Protein AF-A0A1G7TWF6-F1 (afdb_monomer)

Mean predicted aligned error: 8.22 Å

Secondary structure (DSSP, 8-state):
---------S---GGG-SEEEE-TT--EEEEEE-TTS-EEEEEE-GGGTT-EEEEEESSHHHHHHHHHHHT---

Sequence (74 aa):
MLYKEFLLPKFIMSNSAINEIIDEEDNMHVAWETGNGGVVVFEYIPLNYPSFIMRTFETVEEYEEYLNENWKID

Nearest PDB structures (foldseek):
  7ahm-assembly2_C  TM=6.122E-01  e=6.704E-01  Bacillus subtilis
  1oo0-assembly1_A  TM=5.198E-01  e=5.249E-01  Drosophila melanogaster
  1hl6-assembly2_D  TM=5.872E-01  e=2.737E+00  Drosophila melanogaster
  8xa6-assembly1_C  TM=5.679E-01  e=4.201E+00  Bacillus
  6fhy-assembly1_A  TM=5.264E-01  e=9.304E+00  Photorhabdus asymbiotica

Solvent-accessible surface area (backbone atoms only — not comparable to full-atom values): 4632 Å² total; per-residue (Å²): 136,83,80,78,81,77,76,72,72,94,68,81,63,74,94,63,42,78,44,78,48,70,53,99,79,61,34,35,40,39,28,30,71,40,101,81,57,16,30,42,35,42,36,39,45,67,93,51,64,93,52,68,49,78,50,76,33,79,33,55,67,64,42,52,55,50,41,55,74,74,66,57,78,128

Organism: Thermoanaerobacter thermohydrosulfuricus (NCBI:txid1516)

Radius of gyration: 13.81 Å; Cα contacts (8 Å, |Δi|>4): 95; chains: 1; bounding box: 34×28×39 Å

pLDDT: mean 79.16, std 16.88, range [41.06, 95.38]

Structure (mmCIF, N/CA/C/O backbone):
data_AF-A0A1G7TWF6-F1
#
_entry.i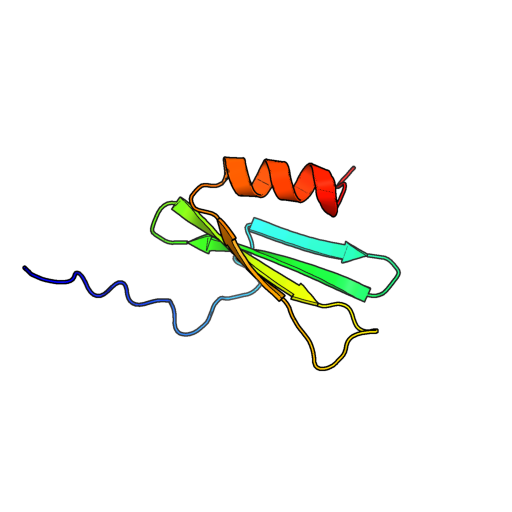d   AF-A0A1G7TWF6-F1
#
loop_
_atom_site.group_PDB
_atom_site.id
_atom_site.type_symbol
_atom_site.label_atom_id
_atom_site.label_alt_id
_atom_site.label_comp_id
_atom_site.label_asym_id
_atom_site.label_entity_id
_atom_site.label_seq_id
_atom_site.pdbx_PDB_ins_code
_atom_site.Cartn_x
_atom_site.Cartn_y
_atom_site.Cartn_z
_atom_site.occupancy
_atom_site.B_iso_or_equiv
_atom_site.auth_seq_id
_atom_site.auth_comp_id
_atom_site.auth_asym_id
_atom_site.auth_atom_id
_atom_site.pdbx_PDB_model_num
ATOM 1 N N . MET A 1 1 ? -19.496 -10.854 26.164 1.00 46.38 1 MET A N 1
ATOM 2 C CA . MET A 1 1 ? -18.670 -9.971 25.318 1.00 46.38 1 MET A CA 1
ATOM 3 C C . MET A 1 1 ? -18.759 -10.544 23.910 1.00 46.38 1 MET A C 1
ATOM 5 O O . MET A 1 1 ? -18.221 -11.617 23.685 1.00 46.38 1 MET A O 1
ATOM 9 N N . LEU A 1 2 ? -19.595 -9.969 23.041 1.00 41.06 2 LEU A N 1
ATOM 10 C CA . LEU A 1 2 ? -19.788 -10.467 21.674 1.00 41.06 2 LEU A CA 1
ATOM 11 C C . LEU A 1 2 ? -18.725 -9.810 20.795 1.00 41.06 2 LEU A C 1
ATOM 13 O O . LEU A 1 2 ? -18.773 -8.599 20.591 1.00 41.06 2 LEU A O 1
ATOM 17 N N . TYR A 1 3 ? -17.758 -10.592 20.317 1.00 41.78 3 TYR A N 1
ATOM 18 C CA . TYR A 1 3 ? -16.885 -10.151 19.236 1.00 41.78 3 TYR A CA 1
ATOM 19 C C . TYR A 1 3 ? -17.773 -9.925 18.011 1.00 41.78 3 TYR A C 1
ATOM 21 O O . TYR A 1 3 ? -18.400 -10.859 17.515 1.00 41.78 3 TYR A O 1
ATOM 29 N N . LYS A 1 4 ? -17.886 -8.674 17.555 1.00 47.16 4 LYS A N 1
ATOM 30 C CA . LYS A 1 4 ? -18.379 -8.395 16.207 1.00 47.16 4 LYS A CA 1
ATOM 31 C C . LYS A 1 4 ? -17.354 -9.017 15.267 1.00 47.16 4 LYS A C 1
ATOM 33 O O . LYS A 1 4 ? -16.216 -8.558 15.225 1.00 47.16 4 LYS A O 1
ATOM 38 N N . GLU A 1 5 ? -17.734 -10.086 14.580 1.00 47.53 5 GLU A N 1
ATOM 39 C CA . GLU A 1 5 ? -16.930 -10.649 13.503 1.00 47.53 5 GLU A CA 1
ATOM 40 C C . GLU A 1 5 ? -16.823 -9.587 12.404 1.00 47.53 5 GLU A C 1
ATOM 42 O O . GLU A 1 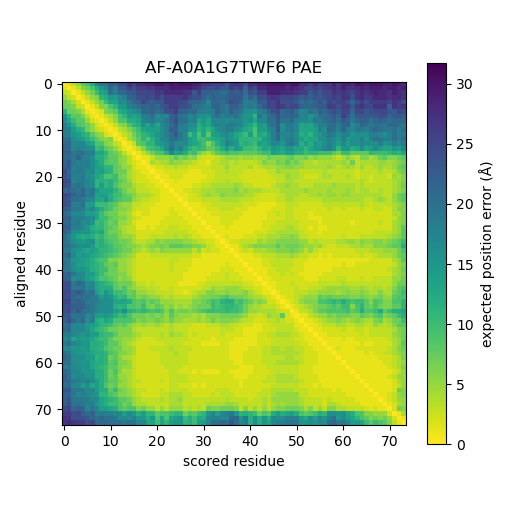5 ? -17.742 -9.390 11.609 1.00 47.53 5 GLU A O 1
ATOM 47 N N . PHE A 1 6 ? -15.719 -8.842 12.394 1.00 46.59 6 PHE A N 1
ATOM 48 C CA . PHE A 1 6 ? -15.340 -8.052 11.235 1.00 46.59 6 PHE A CA 1
ATOM 49 C C . PHE A 1 6 ? -14.885 -9.049 10.175 1.00 46.59 6 PHE A C 1
ATOM 51 O O . PHE A 1 6 ? -13.756 -9.537 10.195 1.00 46.59 6 PHE A O 1
ATOM 58 N N . LEU A 1 7 ? -15.810 -9.420 9.291 1.00 47.81 7 LEU A N 1
ATOM 59 C CA . LEU A 1 7 ? -15.493 -10.193 8.100 1.00 47.81 7 LEU A CA 1
ATOM 60 C C . LEU A 1 7 ? -14.601 -9.322 7.219 1.00 47.81 7 LEU A C 1
ATOM 62 O O . LEU A 1 7 ? -15.092 -8.467 6.484 1.00 47.81 7 LEU A O 1
ATOM 66 N N . LEU A 1 8 ? -13.287 -9.532 7.315 1.00 45.53 8 LEU A N 1
ATOM 67 C CA . LEU A 1 8 ? -12.36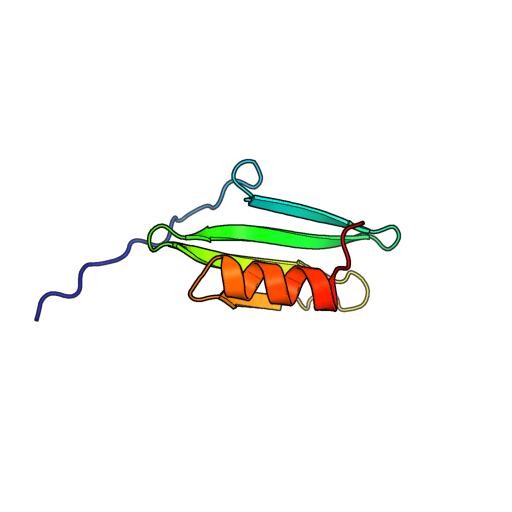4 -9.009 6.319 1.00 45.53 8 LEU A CA 1
ATOM 68 C C . LEU A 1 8 ? -12.826 -9.521 4.943 1.00 45.53 8 LEU A C 1
ATOM 70 O O . LEU A 1 8 ? -13.155 -10.709 4.813 1.00 45.53 8 LEU A O 1
ATOM 74 N N . PRO A 1 9 ? -12.922 -8.649 3.928 1.00 50.00 9 PRO A N 1
ATOM 75 C CA . PRO A 1 9 ? -13.380 -9.059 2.610 1.00 50.00 9 PRO A CA 1
ATOM 76 C C . PRO A 1 9 ? -12.464 -10.160 2.057 1.00 50.00 9 PRO A C 1
ATOM 78 O O . PRO A 1 9 ? -11.243 -10.041 2.076 1.00 50.00 9 PRO A O 1
ATOM 81 N N . LYS A 1 10 ? -13.065 -11.255 1.564 1.00 49.12 10 LYS A N 1
ATOM 82 C CA . LYS A 1 10 ? -12.333 -12.414 1.007 1.00 49.12 10 LYS A CA 1
ATOM 83 C C . LYS A 1 10 ? -11.510 -12.068 -0.238 1.00 49.12 10 LYS A C 1
ATOM 85 O O . LYS A 1 10 ? -10.582 -12.795 -0.568 1.00 49.12 10 LYS A O 1
ATOM 90 N N . PHE A 1 11 ? -11.885 -10.992 -0.922 1.00 51.53 11 PHE A N 1
ATOM 91 C CA . PHE A 1 11 ? -11.204 -10.439 -2.082 1.00 51.53 11 PHE A CA 1
ATOM 92 C C . PHE A 1 11 ? -11.271 -8.920 -1.972 1.00 51.53 11 PHE A C 1
ATOM 94 O O . PHE A 1 11 ? -12.345 -8.377 -1.706 1.00 51.53 11 PHE A O 1
ATOM 101 N N . ILE A 1 12 ? -10.142 -8.253 -2.181 1.00 55.53 12 ILE A N 1
ATOM 102 C CA . ILE A 1 12 ? -10.096 -6.808 -2.370 1.00 55.53 12 ILE A CA 1
ATOM 103 C C . ILE A 1 12 ? -9.950 -6.588 -3.876 1.00 55.53 12 ILE A C 1
ATOM 105 O O . ILE A 1 12 ? -9.042 -7.134 -4.499 1.00 55.53 12 ILE A O 1
ATOM 109 N N . MET A 1 13 ? -10.894 -5.866 -4.477 1.00 55.09 13 MET A N 1
ATOM 110 C CA . MET A 1 13 ? -10.828 -5.535 -5.900 1.00 55.09 13 MET A CA 1
ATOM 111 C C . MET A 1 13 ? -9.783 -4.425 -6.082 1.00 55.09 13 MET A C 1
ATOM 113 O O . MET A 1 13 ? -9.825 -3.421 -5.371 1.00 55.09 13 MET A O 1
ATOM 117 N N . SER A 1 14 ? -8.840 -4.569 -7.017 1.00 57.38 14 SER A N 1
ATOM 118 C CA . SER A 1 14 ? -7.815 -3.533 -7.248 1.00 57.38 14 SER A CA 1
ATOM 119 C C . SER A 1 14 ? -8.435 -2.193 -7.650 1.00 57.38 14 SER A C 1
ATOM 121 O O . SER A 1 14 ? -8.017 -1.147 -7.186 1.00 57.38 14 SER A O 1
ATOM 123 N N . ASN A 1 15 ? -9.541 -2.230 -8.388 1.00 61.19 15 ASN A N 1
ATOM 124 C CA . ASN A 1 15 ? -10.327 -1.075 -8.816 1.00 61.19 15 ASN A CA 1
ATOM 125 C C . ASN A 1 15 ? -11.090 -0.352 -7.683 1.00 61.19 15 ASN A C 1
ATOM 127 O O . ASN A 1 15 ? -11.783 0.625 -7.954 1.00 61.19 15 ASN A O 1
ATOM 131 N N . SER A 1 16 ? -10.977 -0.809 -6.430 1.00 71.38 16 SER A N 1
ATOM 132 C CA . SER A 1 16 ? -11.397 -0.054 -5.239 1.00 71.38 16 SER A CA 1
ATOM 133 C C . SER A 1 16 ? -10.223 0.507 -4.433 1.00 71.38 16 SER A C 1
ATOM 135 O O . SER A 1 16 ? -10.425 0.918 -3.293 1.00 71.38 16 SER A O 1
ATOM 137 N N . ALA A 1 17 ? -9.001 0.467 -4.973 1.00 82.62 17 ALA A 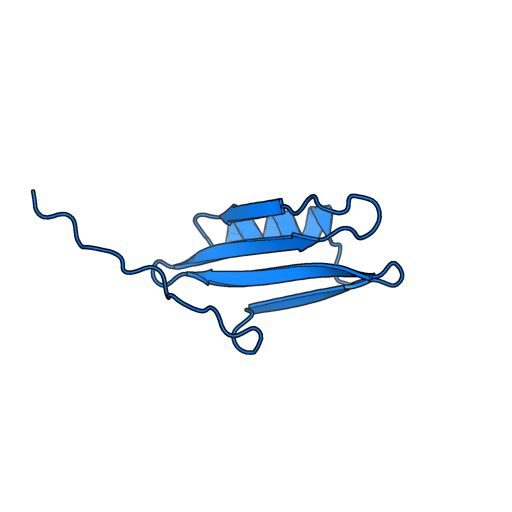N 1
ATOM 138 C CA . ALA A 1 17 ? -7.850 1.087 -4.333 1.00 82.62 17 ALA A CA 1
ATOM 139 C C . ALA A 1 17 ? -8.068 2.597 -4.201 1.00 82.62 17 ALA A C 1
ATOM 141 O O . ALA A 1 17 ? -8.576 3.243 -5.118 1.00 82.62 17 ALA A O 1
ATOM 142 N N . ILE A 1 18 ? -7.687 3.141 -3.048 1.00 86.00 18 ILE A N 1
ATOM 143 C CA . ILE A 1 18 ? -7.654 4.591 -2.827 1.00 86.00 18 ILE A CA 1
ATOM 144 C C . ILE A 1 18 ? -6.416 5.209 -3.477 1.00 86.00 18 ILE A C 1
ATOM 146 O O . ILE A 1 18 ? -6.462 6.362 -3.883 1.00 86.00 18 ILE A O 1
ATOM 150 N N . ASN A 1 19 ? -5.345 4.421 -3.619 1.00 83.88 19 ASN A N 1
ATOM 151 C CA . ASN A 1 19 ? -4.140 4.772 -4.357 1.00 83.88 19 ASN A CA 1
ATOM 152 C C . ASN A 1 19 ? -3.518 3.525 -4.981 1.00 83.88 19 ASN A C 1
ATOM 154 O O . ASN A 1 19 ? -3.428 2.472 -4.346 1.00 83.88 19 ASN A O 1
ATOM 158 N N . GLU A 1 20 ? -3.048 3.690 -6.211 1.00 89.50 20 GLU A N 1
ATOM 159 C CA . GLU A 1 20 ? -2.244 2.724 -6.949 1.00 89.50 20 GLU A CA 1
ATOM 160 C C . GLU A 1 20 ? -1.088 3.491 -7.591 1.00 89.50 20 GLU A C 1
ATOM 162 O O . GLU A 1 20 ? -1.309 4.418 -8.371 1.00 89.50 20 GLU A O 1
ATOM 167 N N . ILE A 1 21 ? 0.139 3.137 -7.217 1.00 86.94 21 ILE A N 1
ATOM 168 C CA . ILE A 1 21 ? 1.368 3.772 -7.695 1.00 86.94 21 ILE A CA 1
ATOM 169 C C . ILE A 1 21 ? 2.267 2.667 -8.216 1.00 86.94 21 ILE A C 1
ATOM 171 O O . ILE A 1 21 ? 2.509 1.674 -7.526 1.00 86.94 21 ILE A O 1
ATOM 175 N N . ILE A 1 22 ? 2.755 2.857 -9.434 1.00 86.06 22 ILE A N 1
ATOM 176 C CA . ILE A 1 22 ? 3.768 2.010 -10.049 1.00 86.06 22 ILE A CA 1
ATOM 177 C C . ILE A 1 22 ? 4.847 2.950 -10.570 1.00 86.06 22 ILE A C 1
ATOM 179 O O 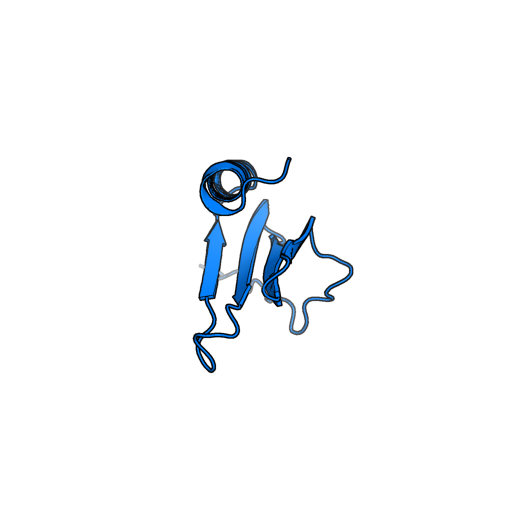. ILE A 1 22 ? 4.534 3.863 -11.338 1.00 86.06 22 ILE A O 1
ATOM 183 N N . ASP A 1 23 ? 6.082 2.768 -10.112 1.00 83.44 23 ASP A N 1
ATOM 184 C CA . ASP A 1 23 ? 7.210 3.585 -10.559 1.00 83.44 23 ASP A CA 1
ATOM 185 C C . ASP A 1 23 ? 7.916 2.993 -11.793 1.00 83.44 23 ASP A C 1
ATOM 187 O O . ASP A 1 23 ? 7.524 1.960 -12.337 1.00 83.44 23 ASP A O 1
ATOM 191 N N . GLU A 1 24 ? 8.962 3.674 -12.265 1.00 84.25 24 GLU A N 1
ATOM 192 C CA . GLU A 1 24 ? 9.731 3.265 -13.449 1.00 84.25 24 GLU A CA 1
ATOM 193 C C . GLU A 1 24 ? 10.515 1.951 -13.260 1.00 84.25 24 GLU A C 1
ATOM 195 O O . GLU A 1 24 ? 10.981 1.372 -14.243 1.00 84.25 24 GLU A O 1
ATOM 200 N N . GLU A 1 25 ? 10.670 1.479 -12.020 1.00 83.38 25 GLU A N 1
ATOM 201 C CA . GLU A 1 25 ? 11.353 0.229 -11.669 1.00 83.38 25 GLU A CA 1
ATOM 202 C C . GLU A 1 25 ? 10.368 -0.933 -11.429 1.00 83.38 25 GLU A C 1
ATOM 204 O O . GLU A 1 25 ? 10.769 -1.998 -10.951 1.00 83.38 25 GLU A O 1
ATOM 209 N N . ASP A 1 26 ? 9.088 -0.746 -11.772 1.00 82.81 26 ASP A N 1
ATOM 210 C CA . ASP A 1 26 ? 7.982 -1.667 -11.490 1.00 82.81 26 ASP A CA 1
ATOM 211 C C . ASP A 1 26 ? 7.778 -1.929 -9.979 1.00 82.81 26 ASP A C 1
ATOM 213 O O . ASP A 1 26 ? 7.207 -2.957 -9.587 1.00 82.81 26 ASP A O 1
ATOM 217 N N . ASN A 1 27 ? 8.215 -1.010 -9.104 1.00 86.50 27 ASN A N 1
ATOM 218 C CA . ASN A 1 27 ? 7.822 -1.045 -7.699 1.00 86.50 27 ASN A CA 1
ATOM 219 C C . ASN A 1 27 ? 6.352 -0.653 -7.599 1.00 86.50 27 ASN A C 1
ATOM 221 O O . ASN A 1 27 ? 5.921 0.344 -8.174 1.00 86.50 27 ASN A O 1
ATOM 225 N N . MET A 1 28 ? 5.582 -1.432 -6.851 1.00 89.56 28 MET A N 1
ATOM 226 C CA . MET A 1 28 ? 4.139 -1.268 -6.758 1.00 89.56 28 MET A CA 1
ATOM 227 C C . MET A 1 28 ? 3.728 -0.957 -5.325 1.00 89.56 28 MET A C 1
ATOM 229 O O . MET A 1 28 ? 4.103 -1.678 -4.400 1.00 89.56 28 MET A O 1
ATOM 233 N N . HIS A 1 29 ? 2.892 0.063 -5.170 1.00 91.50 29 HIS A N 1
ATOM 234 C CA . HIS A 1 29 ? 2.178 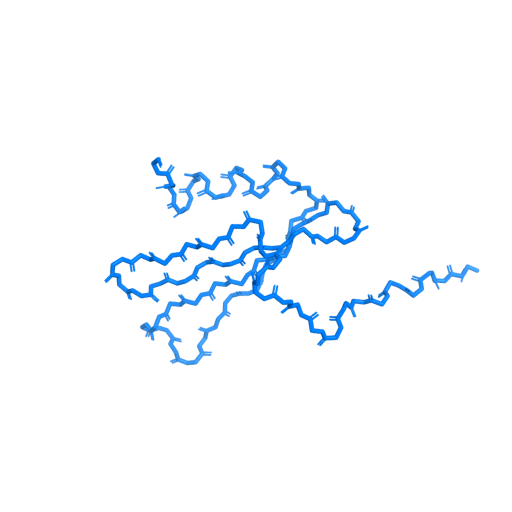0.395 -3.946 1.00 91.50 29 HIS A CA 1
ATOM 235 C C . HIS A 1 29 ? 0.689 0.439 -4.238 1.00 91.50 29 HIS A C 1
ATOM 237 O O . HIS A 1 29 ? 0.240 1.157 -5.132 1.00 91.50 29 HIS A O 1
ATOM 243 N N . VAL A 1 30 ? -0.089 -0.306 -3.463 1.00 91.12 30 VAL A N 1
ATOM 244 C CA . VAL A 1 30 ? -1.545 -0.283 -3.572 1.00 91.12 30 VAL A CA 1
ATOM 245 C C . VAL A 1 30 ? -2.151 -0.198 -2.185 1.00 91.12 30 VAL A C 1
ATOM 247 O O . VAL A 1 30 ? -1.775 -0.954 -1.287 1.00 91.12 30 VAL A O 1
ATOM 250 N N . ALA A 1 31 ? -3.097 0.716 -2.014 1.00 92.62 31 ALA A N 1
ATOM 251 C CA . ALA A 1 31 ? -3.744 0.976 -0.740 1.00 92.62 31 ALA A CA 1
ATOM 252 C C . ALA A 1 31 ? -5.266 0.922 -0.857 1.00 92.62 31 ALA A C 1
ATOM 254 O O . ALA A 1 31 ? -5.843 1.340 -1.862 1.00 92.62 31 ALA A O 1
ATOM 255 N N . TRP A 1 32 ? -5.925 0.463 0.203 1.00 91.88 32 TRP A N 1
ATOM 256 C CA . TRP A 1 32 ? -7.382 0.407 0.309 1.00 91.88 32 TRP A CA 1
ATOM 257 C C . TRP A 1 32 ? -7.842 0.891 1.676 1.00 91.88 32 TRP A C 1
ATOM 259 O O . TRP A 1 32 ? -7.279 0.489 2.695 1.00 91.88 32 TRP A O 1
ATOM 269 N N . GLU A 1 33 ? -8.911 1.684 1.705 1.00 90.69 33 GLU A N 1
ATOM 270 C CA . GLU A 1 33 ? -9.597 2.003 2.954 1.00 90.69 33 GLU A CA 1
ATOM 271 C C . GLU A 1 33 ? -10.290 0.747 3.499 1.00 90.69 33 GLU A C 1
ATOM 273 O O . GLU A 1 33 ? -10.910 -0.040 2.773 1.00 90.69 33 GLU A O 1
ATOM 278 N N . THR A 1 34 ? -10.181 0.535 4.801 1.00 86.12 34 THR A N 1
ATOM 279 C CA . THR A 1 34 ? -10.856 -0.545 5.505 1.00 86.12 34 THR A CA 1
ATOM 280 C C . THR A 1 34 ? -12.239 -0.083 5.967 1.00 86.12 34 THR A C 1
ATOM 282 O O . THR A 1 34 ? -12.485 1.094 6.207 1.00 86.12 34 THR A O 1
ATOM 285 N N . GLY A 1 35 ? -13.173 -1.014 6.186 1.00 81.56 35 GLY A N 1
ATOM 286 C CA . GLY A 1 35 ? -14.537 -0.674 6.631 1.00 81.56 35 GLY A CA 1
ATOM 287 C C . GLY A 1 35 ? -14.644 -0.012 8.019 1.00 81.56 35 GLY A C 1
ATOM 288 O O . GLY A 1 35 ? -15.751 0.272 8.472 1.00 81.56 35 GLY A O 1
ATOM 289 N N . ASN A 1 36 ? -13.521 0.189 8.712 1.00 84.81 36 ASN A N 1
ATOM 290 C CA . ASN A 1 36 ? -13.406 0.908 9.980 1.00 84.81 36 ASN A CA 1
ATOM 2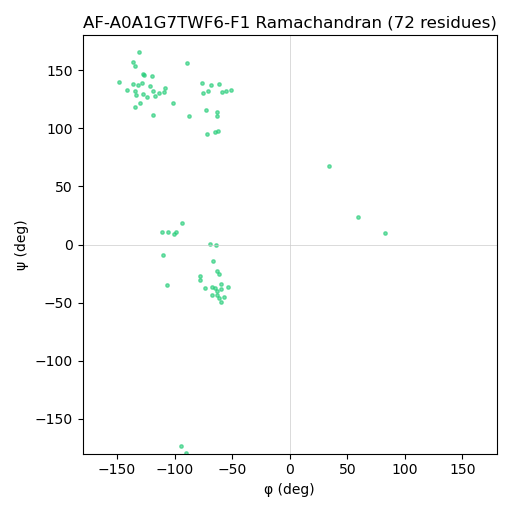91 C C . ASN A 1 36 ? -12.663 2.256 9.860 1.00 84.81 36 ASN A C 1
ATOM 293 O O . ASN A 1 36 ? -12.356 2.828 10.901 1.00 84.81 36 ASN A O 1
ATOM 297 N N . GLY A 1 37 ? -12.399 2.754 8.645 1.00 84.38 37 GLY A N 1
ATOM 298 C CA . GLY A 1 37 ? -11.759 4.058 8.407 1.00 84.38 37 GLY A CA 1
ATOM 299 C C . GLY A 1 37 ? -10.229 4.062 8.500 1.00 84.38 37 GLY A C 1
ATOM 300 O O . GLY A 1 37 ? -9.627 5.131 8.525 1.00 84.38 37 GLY A O 1
ATOM 301 N N . GLY A 1 38 ? -9.609 2.881 8.572 1.00 91.06 38 GLY A N 1
ATOM 302 C CA . GLY A 1 38 ? -8.159 2.714 8.467 1.00 91.06 38 GLY A CA 1
ATOM 303 C C . GLY A 1 38 ? -7.741 2.395 7.035 1.00 91.06 38 GLY A C 1
ATOM 304 O O . GLY A 1 38 ? -8.563 2.393 6.119 1.00 91.06 38 GLY A O 1
ATOM 305 N N . VAL A 1 39 ? -6.465 2.078 6.831 1.00 93.50 39 VAL A N 1
ATOM 306 C CA . VAL A 1 39 ? -5.930 1.757 5.499 1.00 93.50 39 VAL A CA 1
ATOM 307 C C . VAL A 1 39 ? -5.111 0.477 5.554 1.00 93.50 39 VAL A C 1
ATOM 309 O O . VAL A 1 39 ? -4.324 0.272 6.474 1.00 93.50 39 VAL A O 1
ATOM 312 N N . VAL A 1 40 ? -5.275 -0.395 4.562 1.00 93.38 40 VAL A N 1
ATOM 313 C CA . VAL A 1 40 ? -4.372 -1.521 4.311 1.00 93.38 40 VAL A CA 1
ATOM 314 C C . VAL A 1 40 ? -3.554 -1.239 3.061 1.00 93.38 40 VAL A C 1
ATOM 316 O O . VAL A 1 40 ? -4.093 -0.803 2.048 1.00 93.38 40 VAL A O 1
ATOM 319 N N . VAL A 1 41 ? -2.255 -1.498 3.143 1.00 93.06 41 VAL A N 1
ATOM 320 C CA . VAL A 1 41 ? -1.289 -1.263 2.074 1.00 93.06 41 VAL A CA 1
ATOM 321 C C . VAL A 1 41 ? -0.600 -2.568 1.713 1.00 93.06 41 VAL A C 1
ATOM 323 O O . VAL A 1 41 ? -0.185 -3.329 2.592 1.00 93.06 41 VAL A O 1
ATOM 326 N N . PHE A 1 42 ? -0.463 -2.788 0.413 1.00 91.62 42 PHE A N 1
ATOM 327 C CA . PHE A 1 42 ? 0.378 -3.803 -0.193 1.00 91.62 42 PHE A CA 1
ATOM 328 C C . PHE A 1 42 ? 1.511 -3.118 -0.957 1.00 91.62 42 PHE A C 1
ATOM 330 O O . PHE A 1 42 ? 1.253 -2.243 -1.782 1.00 91.62 42 PHE A O 1
ATOM 337 N N . GLU A 1 43 ? 2.746 -3.557 -0.725 1.00 91.00 43 GLU A N 1
ATOM 338 C CA . GLU A 1 43 ? 3.908 -3.086 -1.477 1.00 91.00 43 GLU A CA 1
ATOM 339 C C . GLU A 1 43 ? 4.721 -4.253 -2.023 1.00 91.00 43 GLU A C 1
ATOM 341 O O . GLU A 1 43 ? 4.960 -5.261 -1.343 1.00 91.00 43 GLU A O 1
ATOM 346 N N . TYR A 1 44 ? 5.178 -4.091 -3.258 1.00 88.88 44 TYR A N 1
ATOM 347 C CA . TYR A 1 44 ? 5.990 -5.064 -3.962 1.00 88.88 44 TYR A CA 1
ATOM 348 C C . TYR A 1 44 ? 7.177 -4.380 -4.631 1.00 88.88 44 TYR A C 1
ATOM 350 O O . TYR A 1 44 ? 7.015 -3.417 -5.371 1.00 88.88 44 TYR A O 1
ATOM 358 N N . ILE A 1 45 ? 8.365 -4.921 -4.371 1.00 86.81 45 ILE A N 1
ATOM 359 C CA . ILE A 1 45 ? 9.628 -4.504 -4.981 1.00 86.81 45 ILE A CA 1
ATOM 360 C C . ILE A 1 45 ? 10.151 -5.727 -5.743 1.00 86.81 45 ILE A C 1
ATOM 362 O O . ILE A 1 45 ? 10.535 -6.706 -5.088 1.00 86.81 45 ILE A O 1
ATOM 366 N N . PRO A 1 46 ? 10.186 -5.716 -7.091 1.00 84.75 46 PRO A N 1
ATOM 367 C CA . PRO A 1 46 ? 10.561 -6.881 -7.895 1.00 84.75 46 PRO A CA 1
ATOM 368 C C . PRO A 1 46 ? 11.912 -7.486 -7.514 1.00 84.75 46 PRO A C 1
ATOM 370 O O . PRO A 1 46 ? 12.074 -8.708 -7.485 1.00 84.75 46 PRO A O 1
ATOM 373 N N . LEU A 1 47 ? 12.871 -6.630 -7.150 1.00 84.75 47 LEU A N 1
ATOM 374 C CA . LEU A 1 47 ? 14.218 -7.035 -6.753 1.00 84.75 47 LEU A CA 1
ATOM 375 C C . LEU A 1 47 ? 14.237 -7.944 -5.510 1.00 84.75 47 LEU A C 1
ATOM 377 O O . LEU A 1 47 ? 15.162 -8.737 -5.343 1.00 84.75 47 LEU A O 1
ATOM 381 N N . ASN A 1 48 ? 13.212 -7.855 -4.659 1.00 82.12 48 ASN A N 1
ATOM 382 C CA . ASN A 1 48 ? 13.118 -8.587 -3.397 1.00 82.12 48 ASN A CA 1
ATOM 383 C C . ASN A 1 48 ? 12.222 -9.831 -3.479 1.00 82.12 48 ASN A C 1
ATOM 385 O O . ASN A 1 48 ? 11.931 -10.438 -2.442 1.00 82.12 48 ASN A O 1
ATOM 389 N N . TYR A 1 49 ? 11.790 -10.231 -4.681 1.00 76.88 49 TYR A N 1
ATOM 390 C CA . TYR A 1 49 ? 10.955 -11.415 -4.880 1.00 76.88 49 TYR A CA 1
ATOM 391 C C . TYR A 1 49 ? 11.558 -12.658 -4.186 1.00 76.88 49 TYR A C 1
ATOM 393 O O . TYR A 1 49 ? 12.752 -12.933 -4.344 1.00 76.88 49 TYR A O 1
ATOM 401 N N . PRO A 1 50 ? 10.764 -13.447 -3.429 1.00 79.38 50 PRO A N 1
ATOM 402 C CA . PRO A 1 50 ? 9.296 -13.435 -3.327 1.00 79.38 50 PRO A CA 1
ATOM 403 C C . PRO A 1 50 ? 8.725 -12.573 -2.185 1.00 79.38 50 PRO A C 1
ATOM 405 O O . PRO A 1 50 ? 7.590 -12.789 -1.763 1.00 79.38 50 PRO A O 1
ATOM 408 N N . SER A 1 51 ? 9.499 -11.636 -1.638 1.00 83.06 51 SER A N 1
ATOM 409 C CA . SER A 1 51 ? 9.073 -10.820 -0.497 1.00 83.06 51 SER A CA 1
ATOM 410 C C . SER A 1 51 ? 8.093 -9.727 -0.924 1.00 83.06 51 SER A C 1
ATOM 412 O O . SER A 1 51 ? 8.289 -9.066 -1.941 1.00 83.06 51 SER A O 1
ATOM 414 N N . PHE A 1 52 ? 7.069 -9.508 -0.107 1.00 86.50 52 PHE A N 1
ATOM 415 C CA . PHE A 1 52 ? 6.126 -8.398 -0.217 1.00 86.50 52 PHE A CA 1
ATOM 416 C C . PHE A 1 52 ? 5.881 -7.812 1.173 1.00 86.50 52 PHE A C 1
ATOM 418 O O . PHE A 1 52 ? 6.085 -8.490 2.187 1.00 86.50 52 PHE A O 1
ATOM 425 N N . ILE A 1 53 ? 5.450 -6.556 1.226 1.00 90.00 53 ILE A N 1
ATOM 426 C CA . ILE A 1 53 ? 5.123 -5.866 2.472 1.00 90.00 53 ILE A CA 1
ATOM 427 C C . ILE A 1 53 ? 3.611 -5.693 2.536 1.00 90.00 53 ILE A C 1
ATOM 429 O O . ILE A 1 53 ? 2.976 -5.249 1.586 1.00 90.00 53 ILE A O 1
ATOM 433 N N . MET A 1 54 ? 3.040 -6.058 3.680 1.00 92.00 54 MET A N 1
ATOM 434 C CA . MET A 1 54 ? 1.667 -5.735 4.047 1.00 92.00 54 MET A CA 1
ATOM 435 C C . MET A 1 54 ? 1.711 -4.864 5.292 1.00 92.00 54 MET A C 1
ATOM 437 O O . MET A 1 54 ? 2.345 -5.236 6.284 1.00 92.00 54 MET A O 1
ATOM 441 N N . ARG A 1 55 ? 1.034 -3.721 5.253 1.00 92.56 55 ARG A N 1
ATOM 442 C CA . ARG A 1 55 ? 0.968 -2.775 6.370 1.00 92.56 55 ARG A CA 1
ATOM 443 C C . ARG A 1 55 ? -0.466 -2.308 6.578 1.00 92.56 55 ARG A C 1
ATOM 445 O O . ARG A 1 55 ? -1.264 -2.304 5.648 1.00 92.56 55 ARG A O 1
ATOM 452 N N . THR A 1 56 ? -0.786 -1.919 7.804 1.00 94.44 56 THR A N 1
ATOM 453 C CA . THR A 1 56 ? -2.060 -1.288 8.152 1.00 94.44 56 THR A CA 1
ATOM 454 C C . THR A 1 56 ? -1.818 0.030 8.872 1.00 94.44 56 THR A C 1
ATOM 456 O O . THR A 1 56 ? -0.878 0.120 9.660 1.00 94.44 56 THR A O 1
ATOM 459 N N . PHE A 1 57 ? -2.695 0.997 8.636 1.00 94.88 57 PHE A N 1
ATOM 460 C CA . PHE A 1 57 ? -2.764 2.293 9.306 1.00 94.88 57 PHE A CA 1
ATOM 461 C C . PHE A 1 57 ? -4.123 2.423 9.990 1.00 94.88 57 PHE A C 1
ATOM 463 O O . PHE A 1 57 ? -5.118 1.888 9.484 1.00 94.88 57 PHE A O 1
ATOM 470 N N . GLU A 1 58 ? -4.169 3.084 11.147 1.00 93.75 58 GLU A N 1
ATOM 471 C CA . GLU A 1 58 ? -5.417 3.212 11.906 1.00 93.75 58 GLU A CA 1
ATOM 472 C C . GLU A 1 58 ? -6.336 4.273 11.306 1.00 93.75 58 GLU A C 1
ATOM 474 O O . GLU A 1 58 ? -7.557 4.109 11.360 1.00 93.75 58 GLU A O 1
ATOM 479 N N . THR A 1 59 ? -5.759 5.308 10.689 1.00 94.50 59 THR A N 1
ATOM 480 C CA . THR A 1 59 ? -6.494 6.365 9.988 1.00 94.50 59 THR A CA 1
ATOM 481 C C . THR A 1 59 ? -5.928 6.636 8.596 1.00 94.50 59 THR A C 1
ATOM 483 O O . THR A 1 59 ? -4.823 6.209 8.247 1.00 94.50 59 THR A O 1
ATOM 486 N N . VAL A 1 60 ? -6.705 7.355 7.782 1.00 91.88 60 VAL A N 1
ATOM 487 C CA . VAL A 1 60 ? -6.268 7.825 6.462 1.00 91.88 60 VAL A CA 1
ATOM 488 C C . VAL A 1 60 ? -5.160 8.873 6.590 1.00 91.88 60 VAL A C 1
ATOM 490 O O . VAL A 1 60 ? -4.225 8.834 5.797 1.00 91.88 60 VAL A O 1
ATOM 493 N N . GLU A 1 61 ? -5.194 9.750 7.601 1.00 94.56 61 GLU A N 1
ATOM 494 C CA . GLU A 1 61 ? -4.150 10.773 7.768 1.00 94.56 61 GLU A CA 1
ATOM 495 C C . GLU A 1 61 ? -2.766 10.156 8.027 1.00 94.56 61 GLU A C 1
ATOM 497 O O . GLU A 1 61 ? -1.788 10.560 7.403 1.00 94.56 61 GLU A O 1
ATOM 502 N N . GLU A 1 62 ? -2.678 9.129 8.882 1.00 95.38 62 GLU A N 1
ATOM 503 C CA . GLU A 1 62 ? -1.415 8.410 9.128 1.00 95.38 62 GLU A CA 1
ATOM 504 C C . GLU A 1 62 ? -0.856 7.779 7.845 1.00 95.38 62 GLU A C 1
ATOM 506 O O . GLU A 1 62 ? 0.357 7.747 7.613 1.00 95.38 62 GLU A O 1
ATOM 511 N N . TYR A 1 63 ? -1.751 7.260 7.003 1.00 94.25 63 TYR A N 1
ATOM 512 C CA . TYR A 1 63 ? -1.387 6.703 5.710 1.00 94.25 63 TYR A CA 1
ATOM 513 C C . TYR A 1 63 ? -0.883 7.786 4.743 1.00 94.25 63 TYR A C 1
ATOM 515 O O . TYR A 1 63 ? 0.131 7.575 4.080 1.00 94.25 63 TYR A O 1
ATOM 523 N N . GLU A 1 64 ? -1.545 8.941 4.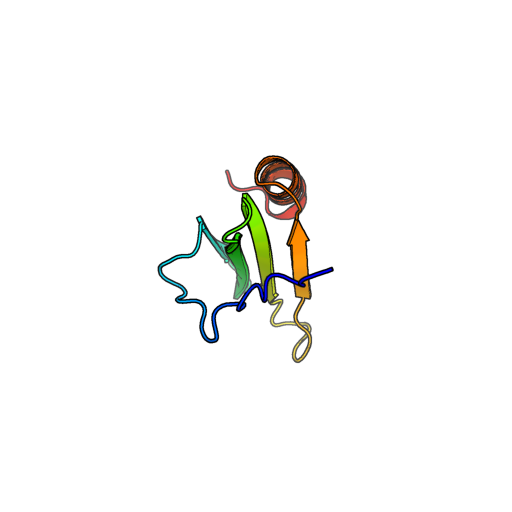672 1.00 92.31 64 GLU A N 1
ATOM 524 C CA . GLU A 1 64 ? -1.134 10.057 3.813 1.00 92.31 64 GLU A CA 1
ATOM 525 C C . GLU A 1 64 ? 0.239 10.617 4.213 1.00 92.31 64 GLU A C 1
ATOM 527 O O . GLU A 1 64 ? 1.066 10.903 3.344 1.00 92.31 64 GLU A O 1
ATOM 532 N N . GLU A 1 65 ? 0.526 10.727 5.514 1.00 93.38 65 GLU A N 1
ATOM 533 C CA . GLU A 1 65 ? 1.856 11.103 6.011 1.00 93.38 65 GLU A CA 1
ATOM 534 C C . GLU A 1 65 ? 2.925 10.105 5.543 1.00 93.38 65 GLU A C 1
ATOM 536 O O . GLU A 1 65 ? 3.928 10.499 4.941 1.00 93.38 65 GLU A O 1
ATOM 541 N N . TYR A 1 66 ? 2.676 8.802 5.722 1.00 92.81 66 TYR A N 1
ATOM 542 C CA . TYR A 1 66 ? 3.570 7.750 5.239 1.00 92.81 66 TYR A CA 1
ATOM 543 C C . TYR A 1 66 ? 3.803 7.829 3.724 1.00 92.81 66 TYR A C 1
ATOM 545 O O . TYR A 1 66 ? 4.943 7.717 3.260 1.00 92.81 66 TYR A O 1
ATOM 553 N N . LEU A 1 67 ? 2.734 8.023 2.954 1.00 90.44 67 LEU A N 1
ATOM 554 C CA . LEU A 1 67 ? 2.776 8.073 1.499 1.00 90.44 67 LEU A CA 1
ATOM 555 C C . LEU A 1 67 ? 3.657 9.226 1.003 1.00 90.44 67 LEU A C 1
ATOM 557 O O . LEU A 1 67 ? 4.528 9.023 0.156 1.00 90.44 67 LEU A O 1
ATOM 561 N N . ASN A 1 68 ? 3.489 10.411 1.589 1.00 88.69 68 ASN A N 1
ATOM 562 C CA . ASN A 1 68 ? 4.263 11.602 1.245 1.00 88.69 68 ASN A CA 1
ATOM 563 C C . ASN A 1 68 ?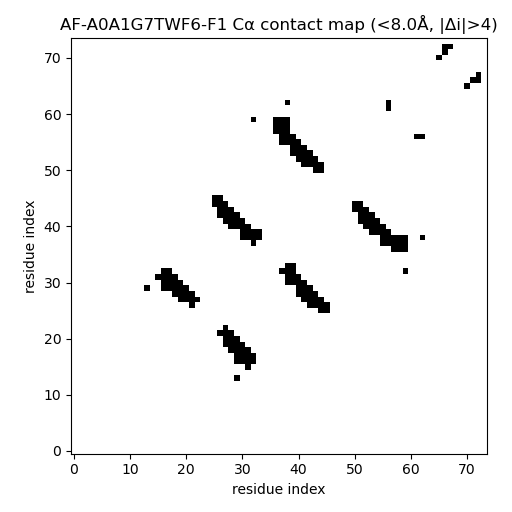 5.753 11.456 1.579 1.00 88.69 68 ASN A C 1
ATOM 565 O O . ASN A 1 68 ? 6.610 11.924 0.827 1.00 88.69 68 ASN A O 1
ATOM 569 N N . GLU A 1 69 ? 6.085 10.796 2.688 1.00 89.38 69 GLU A N 1
ATOM 570 C CA . GLU A 1 69 ? 7.478 10.593 3.095 1.00 89.38 69 GLU A CA 1
ATOM 571 C C . GLU A 1 69 ? 8.210 9.547 2.242 1.00 89.38 69 GLU A C 1
ATOM 573 O O . GLU A 1 69 ? 9.400 9.713 1.958 1.00 89.38 69 GLU A O 1
ATOM 578 N N . ASN A 1 70 ? 7.514 8.475 1.845 1.00 87.25 70 ASN A N 1
ATOM 579 C CA . ASN A 1 70 ? 8.147 7.269 1.301 1.00 87.25 70 ASN A CA 1
ATOM 580 C C . ASN A 1 70 ? 7.960 7.100 -0.209 1.00 87.25 70 ASN A C 1
ATOM 582 O O . ASN A 1 70 ? 8.877 6.624 -0.872 1.00 87.25 70 ASN A O 1
ATOM 586 N N . TRP A 1 71 ? 6.810 7.505 -0.748 1.00 81.56 71 TRP A N 1
ATOM 587 C CA . TRP A 1 71 ? 6.467 7.326 -2.162 1.00 81.56 71 TRP A CA 1
ATOM 588 C C . TRP A 1 71 ? 6.437 8.632 -2.956 1.00 81.56 71 TRP A C 1
ATOM 590 O O . TRP A 1 71 ? 6.378 8.558 -4.177 1.00 81.56 71 TRP A O 1
ATOM 600 N N . LYS A 1 72 ? 6.528 9.797 -2.284 1.00 62.62 72 LYS A N 1
ATOM 601 C CA . LYS A 1 72 ? 6.665 11.147 -2.875 1.00 62.62 72 LYS A CA 1
ATOM 602 C C . LYS A 1 72 ? 5.910 11.293 -4.196 1.00 62.62 72 LYS A C 1
ATOM 604 O O . LYS A 1 72 ? 6.509 11.408 -5.262 1.00 62.62 72 LYS A O 1
ATOM 609 N N . ILE A 1 73 ? 4.589 11.251 -4.100 1.00 57.28 73 ILE A N 1
ATOM 610 C CA . ILE A 1 73 ? 3.717 11.535 -5.233 1.00 57.28 73 ILE A CA 1
ATOM 611 C C . ILE A 1 73 ? 3.790 13.048 -5.469 1.00 57.28 73 ILE A C 1
ATOM 613 O O . ILE A 1 73 ? 3.435 13.812 -4.571 1.00 57.28 73 ILE A O 1
ATOM 617 N N . ASP A 1 74 ? 4.313 13.462 -6.624 1.00 52.34 74 ASP A N 1
ATOM 618 C CA . ASP A 1 74 ? 4.271 14.861 -7.085 1.00 52.34 74 ASP A CA 1
ATOM 619 C C . ASP A 1 74 ? 2.842 15.298 -7.463 1.00 52.34 74 ASP A C 1
ATOM 621 O O . ASP A 1 74 ? 2.095 14.482 -8.059 1.00 52.34 74 ASP A O 1
#

Foldseek 3Di:
DDPPPPPDDPDDDQVQWPDWDQDPQRWIKTWHQDPQAKIWIKTDHPVPPPDIDIDIGNHPVVVVVVCCVPVNDD